Protein AF-A0ABD1FCX1-F1 (afdb_monomer)

Organism: Hypothenemus hampei (NCBI:txid57062)

pLDDT: mean 77.35, std 14.86, range [44.22, 90.94]

Sequence (65 aa):
MFSVKAAPTSGDKWTEDNPCLSNNTRLEVCQRCAKITKSPIVYPMCCKNKEEGFSWCMRYLKYPN

Foldseek 3Di:
DDPPPDDPDPCPPPPDDQVLVVDVVLVVLQVVLCVLVVPPVLNSCSRVCPVPSVVVSVVCVVDPD

Radius of gyration: 16.79 Å; Cα contacts (8 Å, |Δi|>4): 52; chains: 1; bounding box: 19×61×23 Å

Secondary structure (DSSP, 8-state):
---------S-----S--HHHH-HHHHHHHHHHHHHHT-TTHHHHHHTTGGGHHHHHHHHHHS--

Solvent-accessible surface area (backbone atoms only — not comparable to full-atom values): 3978 Å² total; per-residue (Å²): 136,85,84,80,82,80,75,90,69,95,62,84,75,78,75,88,75,53,57,27,80,79,29,65,70,50,32,52,48,22,52,52,37,20,61,75,70,69,35,83,64,45,34,63,27,19,42,68,43,45,93,47,27,41,62,50,32,54,52,44,67,74,56,74,127

Structure (mmCIF, N/CA/C/O backbone):
data_AF-A0ABD1FCX1-F1
#
_entry.id   AF-A0ABD1FCX1-F1
#
loop_
_atom_site.group_PDB
_atom_site.id
_atom_site.type_symbol
_atom_site.label_atom_id
_atom_site.label_alt_id
_atom_site.label_comp_id
_atom_site.label_asym_id
_atom_site.label_entity_id
_atom_site.label_seq_id
_atom_site.pdbx_PDB_ins_code
_atom_site.Cartn_x
_atom_site.Cartn_y
_atom_site.Cartn_z
_atom_site.occupancy
_atom_site.B_iso_or_equiv
_atom_site.auth_seq_id
_atom_site.auth_comp_id
_atom_site.auth_asym_id
_atom_site.auth_atom_id
_atom_site.pdbx_PDB_model_num
ATOM 1 N N . MET A 1 1 ? 5.916 -47.667 -12.764 1.00 50.03 1 MET A N 1
ATOM 2 C CA . MET A 1 1 ? 6.421 -46.305 -13.046 1.00 50.03 1 MET A CA 1
ATOM 3 C C . MET A 1 1 ? 5.556 -45.315 -12.282 1.00 50.03 1 MET A C 1
ATOM 5 O O . MET A 1 1 ? 4.476 -44.968 -12.733 1.00 50.03 1 MET A O 1
ATOM 9 N N . PHE A 1 2 ? 5.969 -44.982 -11.059 1.00 44.22 2 PHE A N 1
ATOM 10 C CA . PHE A 1 2 ? 5.222 -44.119 -10.146 1.00 44.22 2 PHE A CA 1
ATOM 11 C C . PHE A 1 2 ? 5.760 -42.694 -10.274 1.00 44.22 2 PHE A C 1
ATOM 13 O O . PHE A 1 2 ? 6.845 -42.404 -9.779 1.00 44.22 2 PHE A O 1
ATOM 20 N N . SER A 1 3 ? 5.028 -41.802 -10.936 1.00 50.81 3 SER A N 1
ATOM 21 C CA . SER A 1 3 ? 5.329 -40.369 -10.879 1.00 50.81 3 SER A CA 1
ATOM 22 C C . SER A 1 3 ? 4.576 -39.760 -9.704 1.00 50.81 3 SER A C 1
ATOM 24 O O . SER A 1 3 ? 3.475 -39.234 -9.845 1.00 50.81 3 SER A O 1
ATOM 26 N N . VAL A 1 4 ? 5.181 -39.866 -8.521 1.00 58.16 4 VAL A N 1
ATOM 27 C CA . VAL A 1 4 ? 4.793 -39.091 -7.341 1.00 58.16 4 VAL A CA 1
ATOM 28 C C . VAL A 1 4 ? 5.075 -37.622 -7.640 1.00 5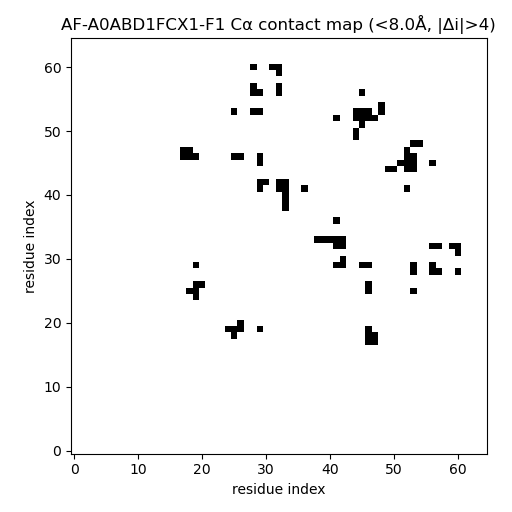8.16 4 VAL A C 1
ATOM 30 O O . VAL A 1 4 ? 6.224 -37.187 -7.635 1.00 58.16 4 VAL A O 1
ATOM 33 N N . LYS A 1 5 ? 4.025 -36.844 -7.904 1.00 58.12 5 LYS A N 1
ATOM 34 C CA . LYS A 1 5 ? 4.102 -35.381 -7.930 1.00 58.12 5 LYS A CA 1
ATOM 35 C C . LYS A 1 5 ? 3.751 -34.859 -6.529 1.00 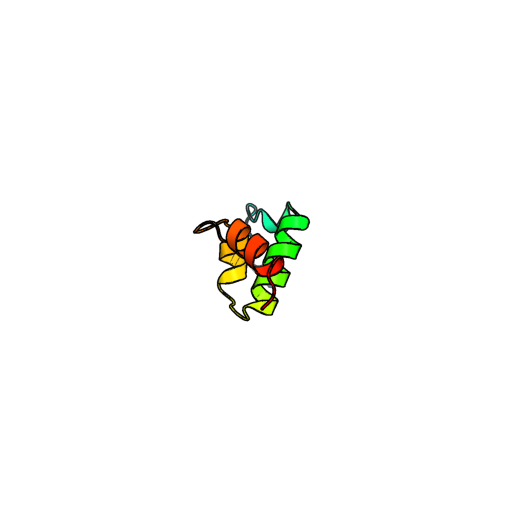58.12 5 LYS A C 1
ATOM 37 O O . LYS A 1 5 ? 2.640 -34.411 -6.275 1.00 58.12 5 LYS A O 1
ATOM 42 N N .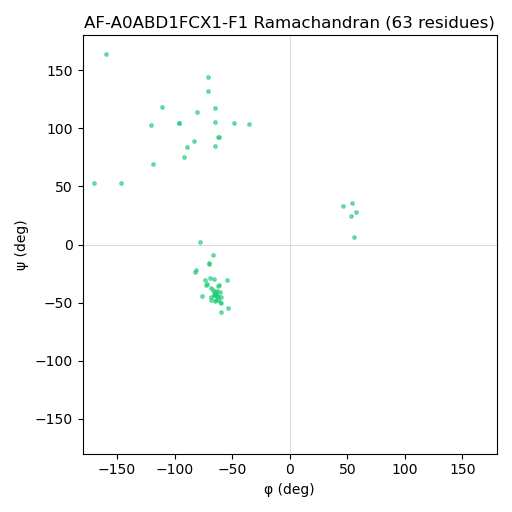 ALA A 1 6 ? 4.695 -34.996 -5.601 1.00 54.94 6 ALA A N 1
ATOM 43 C CA . ALA A 1 6 ? 4.762 -34.171 -4.391 1.00 54.94 6 ALA A CA 1
ATOM 44 C C . ALA A 1 6 ? 5.179 -32.746 -4.826 1.00 54.94 6 ALA A C 1
ATOM 46 O O . ALA A 1 6 ? 5.959 -32.626 -5.765 1.00 54.94 6 ALA A O 1
ATOM 47 N N . ALA A 1 7 ? 4.744 -31.611 -4.280 1.00 58.34 7 ALA A N 1
ATOM 48 C CA . ALA A 1 7 ? 3.864 -31.228 -3.179 1.00 58.34 7 ALA A CA 1
ATOM 49 C C . ALA A 1 7 ? 3.424 -29.759 -3.441 1.00 58.34 7 ALA A C 1
ATOM 51 O O . ALA A 1 7 ? 4.084 -29.072 -4.227 1.00 58.34 7 ALA A O 1
ATOM 52 N N . PRO A 1 8 ? 2.378 -29.223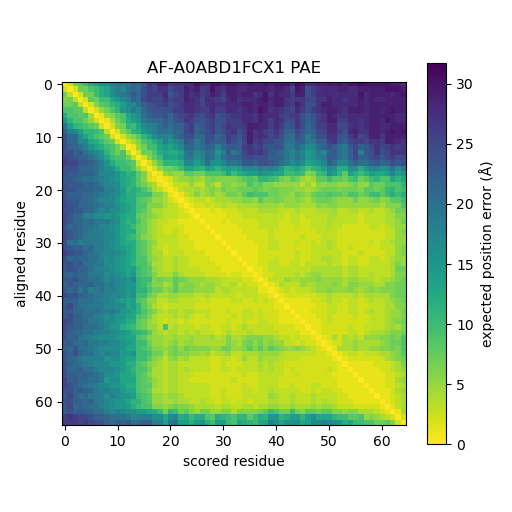 -2.787 1.00 59.38 8 PRO A N 1
ATOM 53 C CA . PRO A 1 8 ? 2.136 -27.785 -2.748 1.00 59.38 8 PRO A CA 1
ATOM 54 C C . PRO A 1 8 ? 2.995 -27.169 -1.634 1.00 59.38 8 PRO A C 1
ATOM 56 O O . PRO A 1 8 ? 2.572 -27.083 -0.485 1.00 59.38 8 PRO A O 1
ATOM 59 N N . THR A 1 9 ? 4.226 -26.763 -1.942 1.00 56.56 9 THR A N 1
ATOM 60 C CA . THR A 1 9 ? 4.965 -25.868 -1.042 1.00 56.56 9 THR A CA 1
ATOM 61 C C . THR A 1 9 ? 4.469 -24.453 -1.275 1.00 56.56 9 THR A C 1
ATOM 63 O O . THR A 1 9 ? 4.648 -23.913 -2.366 1.00 56.56 9 THR A O 1
ATOM 66 N N . SER A 1 10 ? 3.830 -23.892 -0.249 1.00 57.81 10 SER A N 1
ATOM 67 C CA . SER A 1 10 ? 3.491 -22.480 -0.087 1.00 57.81 10 SER A CA 1
ATOM 68 C C . SER A 1 10 ? 4.587 -21.592 -0.664 1.00 57.81 10 SER A C 1
ATOM 70 O O . SER A 1 10 ? 5.679 -21.446 -0.124 1.00 57.81 10 SER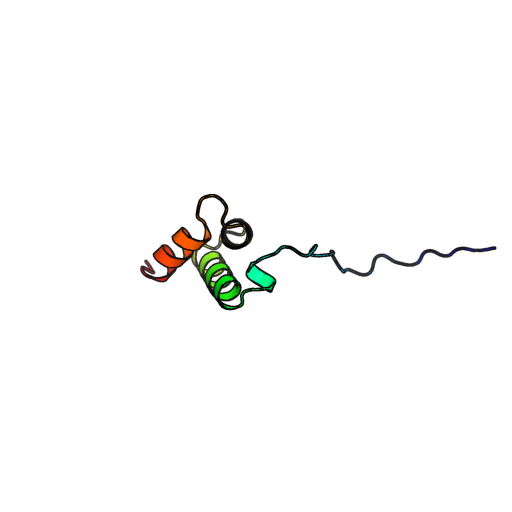 A O 1
ATOM 72 N N . GLY A 1 11 ? 4.281 -21.068 -1.830 1.00 53.94 11 GLY A N 1
ATOM 73 C CA . GLY A 1 11 ? 5.162 -20.323 -2.700 1.00 53.94 11 GLY A CA 1
ATOM 74 C C . GLY A 1 11 ? 4.255 -19.753 -3.762 1.00 53.94 11 GLY A C 1
ATOM 75 O O . GLY A 1 11 ? 4.432 -20.029 -4.946 1.00 53.94 11 GLY A O 1
ATOM 76 N N . ASP A 1 12 ? 3.203 -19.066 -3.306 1.00 56.28 12 ASP A N 1
ATOM 77 C CA . ASP A 1 12 ? 2.356 -18.244 -4.145 1.00 56.28 12 ASP A CA 1
ATOM 78 C C . ASP A 1 12 ? 3.297 -17.376 -4.959 1.00 56.28 12 ASP A C 1
ATOM 80 O O . ASP A 1 12 ? 3.991 -16.486 -4.465 1.00 56.28 12 ASP A O 1
ATOM 84 N N . LYS A 1 13 ? 3.409 -17.781 -6.213 1.00 49.91 13 LYS A N 1
ATOM 85 C CA . LYS A 1 13 ? 4.241 -17.194 -7.230 1.00 49.91 13 LYS A CA 1
ATOM 86 C C . LYS A 1 13 ? 3.733 -15.768 -7.390 1.00 49.91 13 LYS A C 1
ATOM 88 O O . LYS A 1 13 ? 2.773 -15.518 -8.116 1.00 49.91 13 LYS A O 1
ATOM 93 N N . TRP A 1 14 ? 4.339 -14.832 -6.658 1.00 53.72 14 TRP A N 1
ATOM 94 C CA . TRP A 1 14 ? 4.215 -13.405 -6.918 1.00 53.72 14 TRP A CA 1
ATOM 95 C C . TRP A 1 14 ? 4.859 -13.190 -8.278 1.00 53.72 14 TRP A C 1
ATOM 97 O O . TRP A 1 14 ? 6.057 -12.954 -8.382 1.00 53.72 14 TRP A O 1
ATOM 107 N N . THR A 1 15 ? 4.073 -13.411 -9.326 1.00 52.22 15 THR A N 1
ATOM 108 C CA . THR A 1 15 ? 4.496 -13.279 -10.715 1.00 52.22 15 THR A CA 1
ATOM 109 C C . THR A 1 15 ? 4.894 -11.819 -10.942 1.00 52.22 15 THR A C 1
ATOM 111 O O . THR A 1 15 ? 4.046 -10.949 -11.096 1.00 52.22 15 THR A O 1
ATOM 114 N N . GLU A 1 16 ? 6.183 -11.550 -10.752 1.00 58.94 16 GLU A N 1
ATOM 115 C CA . GLU A 1 16 ? 7.121 -10.906 -11.681 1.00 58.94 16 GLU A CA 1
ATOM 116 C C . GLU A 1 16 ? 6.808 -9.510 -12.262 1.00 58.94 16 GLU A C 1
ATOM 118 O O . GLU A 1 16 ? 7.607 -9.008 -13.038 1.00 58.94 16 GLU A O 1
ATOM 123 N N . ASP A 1 17 ? 5.753 -8.811 -11.830 1.00 59.69 17 ASP A N 1
ATOM 124 C CA . ASP A 1 17 ? 5.562 -7.371 -12.115 1.00 59.69 17 ASP A CA 1
ATOM 125 C C . ASP A 1 17 ? 4.863 -6.655 -10.944 1.00 59.69 17 ASP A C 1
ATOM 127 O O . ASP A 1 17 ? 3.810 -6.033 -11.069 1.00 59.69 17 ASP A O 1
ATOM 131 N N . ASN A 1 18 ? 5.403 -6.792 -9.730 1.00 64.19 18 ASN A N 1
ATOM 132 C CA . ASN A 1 18 ? 5.014 -5.894 -8.643 1.00 64.19 18 ASN A CA 1
ATOM 133 C C . ASN A 1 18 ? 6.060 -4.784 -8.571 1.00 64.19 18 ASN A C 1
ATOM 135 O O . ASN A 1 18 ? 7.134 -5.008 -8.012 1.00 64.19 18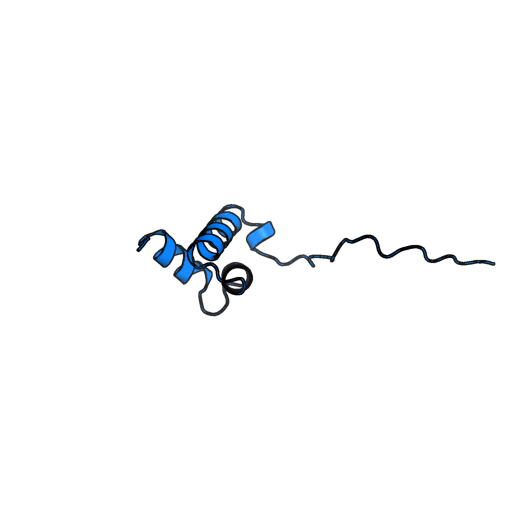 ASN A O 1
ATOM 139 N N . PRO A 1 19 ? 5.769 -3.562 -9.042 1.00 70.69 19 PRO A N 1
ATOM 140 C CA . PRO A 1 19 ? 6.737 -2.469 -8.991 1.00 70.69 19 PRO A CA 1
ATOM 141 C C . PRO A 1 19 ? 7.047 -2.031 -7.550 1.00 70.69 19 PRO A C 1
ATOM 143 O O . PRO A 1 19 ? 7.970 -1.259 -7.334 1.00 70.69 19 PRO A O 1
ATOM 146 N N . CYS A 1 20 ? 6.306 -2.527 -6.553 1.00 78.31 20 CYS A N 1
ATOM 147 C CA . CYS A 1 20 ? 6.693 -2.451 -5.146 1.00 78.31 20 CYS A CA 1
ATOM 148 C C . CYS A 1 20 ? 7.859 -3.375 -4.781 1.00 78.31 20 CYS A C 1
ATOM 150 O O . CYS A 1 20 ? 8.660 -3.003 -3.943 1.00 78.31 20 CYS A O 1
ATOM 152 N N . LEU A 1 21 ? 7.988 -4.560 -5.384 1.00 76.38 21 LEU A N 1
ATOM 153 C CA . LEU A 1 21 ? 9.123 -5.452 -5.113 1.00 76.38 21 LEU A CA 1
ATOM 154 C C . LEU A 1 21 ? 10.410 -4.918 -5.756 1.00 76.38 21 LEU A C 1
ATOM 156 O O . LEU A 1 21 ? 11.479 -5.033 -5.169 1.00 76.38 21 LEU A O 1
ATOM 160 N N . SER A 1 22 ? 10.302 -4.292 -6.932 1.00 80.00 22 SER A N 1
ATOM 161 C CA . SER A 1 22 ? 11.453 -3.711 -7.638 1.00 80.00 22 SER A CA 1
ATOM 162 C C . SER A 1 22 ? 11.847 -2.319 -7.138 1.00 80.00 22 SER A C 1
ATOM 164 O O . SER A 1 22 ? 12.989 -1.909 -7.321 1.00 80.00 22 SER A O 1
ATOM 166 N N . ASN A 1 23 ? 10.925 -1.568 -6.526 1.00 82.81 23 ASN A N 1
ATOM 167 C CA . ASN A 1 23 ? 11.179 -0.207 -6.062 1.00 82.81 23 ASN A CA 1
ATOM 168 C C . ASN A 1 23 ? 10.945 -0.102 -4.553 1.00 82.81 23 ASN A C 1
ATOM 170 O O . ASN A 1 23 ? 9.809 0.003 -4.087 1.00 82.81 23 ASN A O 1
ATOM 174 N N . ASN 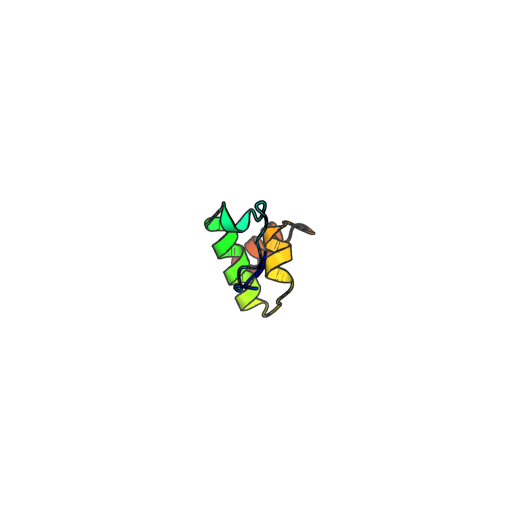A 1 24 ? 12.046 -0.085 -3.802 1.00 85.06 24 ASN A N 1
ATOM 175 C CA . ASN A 1 24 ? 12.031 -0.081 -2.34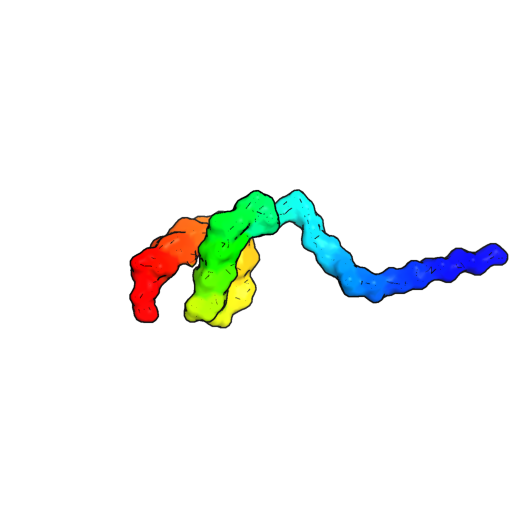0 1.00 85.06 24 ASN A CA 1
ATOM 176 C C . ASN A 1 24 ? 11.334 1.170 -1.766 1.00 85.06 24 ASN A C 1
ATOM 178 O O . ASN A 1 24 ? 10.581 1.084 -0.802 1.00 85.06 24 ASN A O 1
ATOM 182 N N . THR A 1 25 ? 11.474 2.329 -2.420 1.00 87.75 25 THR A N 1
ATOM 183 C CA . THR A 1 25 ? 10.737 3.545 -2.037 1.00 87.75 25 THR A CA 1
ATOM 184 C C . THR A 1 25 ? 9.233 3.361 -2.219 1.00 87.75 25 THR A C 1
ATOM 186 O O . THR A 1 25 ? 8.442 3.764 -1.365 1.00 87.75 25 THR A O 1
ATOM 189 N N . ARG A 1 26 ? 8.817 2.717 -3.317 1.00 87.12 26 ARG A N 1
ATOM 190 C CA . ARG A 1 26 ? 7.403 2.419 -3.569 1.00 87.12 26 ARG A CA 1
ATOM 191 C C . ARG A 1 26 ? 6.852 1.439 -2.539 1.00 87.12 26 ARG A C 1
ATOM 193 O O . ARG A 1 26 ? 5.767 1.679 -2.014 1.00 87.12 26 ARG A O 1
ATOM 200 N N . LEU A 1 27 ? 7.618 0.397 -2.214 1.00 88.56 27 LEU A N 1
ATOM 201 C CA . LEU A 1 27 ? 7.297 -0.558 -1.155 1.00 88.56 27 LEU A CA 1
ATOM 202 C C . LEU A 1 27 ? 7.019 0.160 0.167 1.00 88.56 27 LEU A C 1
ATOM 204 O O . LEU A 1 27 ? 5.944 -0.011 0.739 1.00 88.56 27 LEU A O 1
ATOM 208 N N . GLU A 1 28 ? 7.954 0.996 0.623 1.00 90.38 28 GLU A N 1
ATOM 209 C CA . GLU A 1 28 ? 7.841 1.686 1.908 1.00 90.38 28 GLU A CA 1
ATOM 210 C C . GLU A 1 28 ? 6.629 2.621 1.962 1.00 90.38 28 GLU A C 1
ATOM 212 O O . GLU A 1 28 ? 5.876 2.601 2.939 1.00 90.38 28 GLU A O 1
ATOM 217 N N . VAL A 1 29 ? 6.398 3.408 0.905 1.00 90.94 29 VAL A N 1
ATOM 218 C CA . VAL A 1 29 ? 5.227 4.294 0.801 1.00 90.94 29 VAL A CA 1
ATOM 219 C C . VAL A 1 29 ? 3.937 3.479 0.869 1.00 90.94 29 VAL A C 1
ATOM 221 O O . VAL A 1 29 ? 3.057 3.781 1.677 1.00 90.94 29 VAL A O 1
ATOM 224 N N . CYS A 1 30 ? 3.821 2.420 0.068 1.00 89.62 30 CYS A N 1
ATOM 225 C CA . CYS A 1 30 ? 2.609 1.608 0.019 1.00 89.62 30 CYS A CA 1
ATOM 226 C C . CYS A 1 30 ? 2.365 0.842 1.326 1.00 89.62 30 CYS A C 1
ATOM 228 O O . CYS A 1 30 ? 1.222 0.777 1.783 1.00 89.62 30 CYS A O 1
ATOM 230 N N . GLN A 1 31 ? 3.412 0.316 1.970 1.00 90.00 31 GLN A N 1
ATOM 231 C CA . GLN A 1 31 ? 3.302 -0.343 3.275 1.00 90.00 31 GLN A CA 1
ATOM 232 C C . GLN A 1 31 ? 2.867 0.632 4.372 1.00 90.00 31 GLN A C 1
ATOM 234 O O . GLN A 1 31 ? 1.931 0.336 5.119 1.00 90.00 31 GLN A O 1
ATOM 239 N N . ARG A 1 32 ? 3.502 1.809 4.470 1.00 90.75 32 ARG A N 1
ATOM 240 C CA . ARG A 1 32 ? 3.137 2.825 5.474 1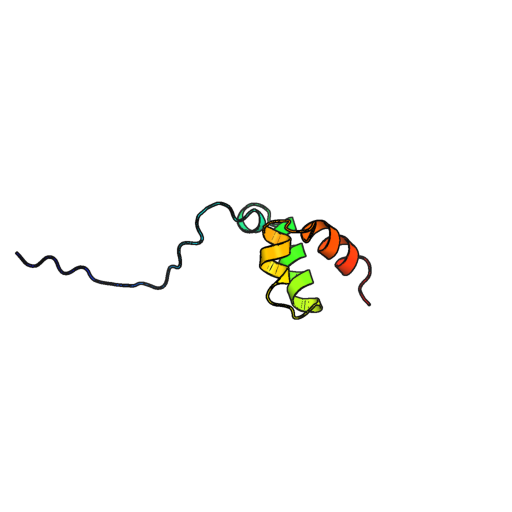.00 90.75 32 ARG A CA 1
ATOM 241 C C . ARG A 1 32 ? 1.715 3.327 5.262 1.00 90.75 32 ARG A C 1
ATOM 243 O O . ARG A 1 32 ? 0.946 3.417 6.215 1.00 90.75 32 ARG A O 1
ATOM 250 N N . CYS A 1 33 ? 1.348 3.596 4.015 1.00 90.31 33 CYS A N 1
ATOM 251 C CA . CYS A 1 33 ? 0.015 4.054 3.658 1.00 90.31 33 CYS A CA 1
ATOM 252 C C . CYS A 1 33 ? -1.062 3.017 4.010 1.00 90.31 33 CYS A C 1
ATOM 254 O O . CYS A 1 33 ? -2.043 3.356 4.672 1.00 90.31 33 CYS A O 1
ATOM 256 N N . ALA A 1 34 ? -0.852 1.742 3.664 1.00 90.06 34 ALA A N 1
ATOM 257 C CA . ALA A 1 34 ? -1.758 0.652 4.036 1.00 90.06 34 ALA A CA 1
ATOM 258 C C . ALA A 1 34 ? -1.861 0.470 5.562 1.00 90.06 34 ALA A C 1
ATOM 260 O O . ALA A 1 34 ? -2.943 0.205 6.085 1.00 90.06 34 ALA A O 1
ATOM 261 N N . LYS A 1 35 ? -0.754 0.672 6.291 1.00 89.25 35 LYS A N 1
ATOM 262 C CA . LYS A 1 35 ? -0.721 0.601 7.758 1.00 89.25 35 LYS A CA 1
ATOM 263 C C . LYS A 1 35 ? -1.559 1.697 8.421 1.00 89.25 35 LYS A C 1
ATOM 265 O O . LYS A 1 35 ? -2.273 1.406 9.375 1.00 89.25 35 LYS A O 1
ATOM 270 N N . ILE A 1 36 ? -1.484 2.936 7.932 1.00 90.00 36 ILE A N 1
ATOM 271 C CA . ILE A 1 36 ? -2.212 4.074 8.526 1.00 90.00 36 ILE A CA 1
ATOM 272 C C . ILE A 1 36 ? -3.694 4.017 8.161 1.00 90.00 36 ILE A C 1
ATOM 274 O O . ILE A 1 36 ? -4.553 4.153 9.025 1.00 90.00 36 ILE A O 1
ATOM 278 N N . THR A 1 37 ? -3.995 3.740 6.893 1.00 88.50 37 THR A N 1
ATOM 279 C CA . THR A 1 37 ? -5.378 3.612 6.404 1.00 88.50 37 THR A CA 1
ATOM 280 C C . THR A 1 37 ? -6.078 2.361 6.927 1.00 88.50 37 THR A C 1
ATOM 282 O O . THR A 1 37 ? -7.299 2.259 6.826 1.00 88.50 37 THR A O 1
ATOM 285 N N . LYS A 1 38 ? -5.312 1.398 7.467 1.00 87.44 38 LYS A N 1
ATOM 286 C CA . LYS A 1 38 ? -5.775 0.080 7.928 1.00 87.44 38 LYS A CA 1
ATOM 287 C C . LYS A 1 38 ? -6.563 -0.685 6.863 1.00 87.44 38 LYS A C 1
ATOM 289 O O . LYS A 1 38 ? -7.378 -1.546 7.185 1.00 87.44 38 LYS A O 1
ATOM 294 N N . SER A 1 39 ? -6.327 -0.365 5.593 1.00 83.12 39 SER A N 1
ATOM 295 C CA . SER A 1 39 ? -7.121 -0.871 4.484 1.00 83.12 39 SER A CA 1
ATOM 296 C C . SER A 1 39 ? -6.290 -1.840 3.638 1.00 83.12 39 SER A C 1
ATOM 298 O O . SER A 1 39 ? -5.277 -1.438 3.056 1.00 83.12 39 SER A O 1
ATOM 300 N N . PRO A 1 40 ? -6.695 -3.120 3.531 1.00 81.75 40 PRO A N 1
ATOM 301 C CA . PRO A 1 40 ? -5.918 -4.141 2.826 1.00 81.75 40 PRO A CA 1
ATOM 302 C C . PRO A 1 40 ? -5.898 -3.928 1.305 1.00 81.75 40 PRO A C 1
ATOM 304 O O . PRO A 1 40 ? -5.040 -4.479 0.620 1.00 81.75 40 PRO A O 1
ATOM 307 N N . ILE A 1 41 ? -6.807 -3.106 0.769 1.00 87.06 41 ILE A N 1
ATOM 308 C CA . ILE A 1 41 ? -6.873 -2.774 -0.662 1.00 87.06 41 ILE A CA 1
ATOM 309 C C . ILE A 1 41 ? -5.883 -1.678 -1.070 1.00 87.06 41 ILE A C 1
ATOM 311 O O . ILE A 1 41 ? -5.512 -1.597 -2.239 1.00 87.06 41 ILE A O 1
ATOM 315 N N . VAL A 1 42 ? -5.417 -0.857 -0.124 1.00 88.75 42 VAL A N 1
ATOM 316 C CA . VAL A 1 42 ? -4.530 0.280 -0.415 1.00 88.75 42 VAL A CA 1
ATOM 317 C C . VAL A 1 42 ? -3.159 -0.200 -0.873 1.00 88.75 42 VAL A C 1
ATOM 319 O O . VAL A 1 42 ? -2.590 0.368 -1.799 1.00 88.75 42 VAL A O 1
ATOM 322 N N . TYR A 1 43 ? -2.649 -1.286 -0.290 1.00 85.81 43 TYR A N 1
ATOM 323 C CA . TYR A 1 43 ? -1.356 -1.854 -0.666 1.00 85.81 43 TYR A CA 1
ATOM 324 C C . TYR A 1 43 ? -1.287 -2.280 -2.149 1.00 85.81 43 TYR A C 1
ATOM 326 O O . TYR A 1 43 ? -0.459 -1.729 -2.880 1.00 85.81 43 TYR A O 1
ATOM 334 N N . PRO A 1 44 ? -2.162 -3.177 -2.658 1.00 87.19 44 PRO A N 1
ATOM 335 C CA . PRO A 1 44 ? -2.140 -3.557 -4.070 1.00 87.19 44 PRO A CA 1
ATOM 336 C C . PRO A 1 44 ? -2.514 -2.398 -5.004 1.00 87.19 44 PRO A C 1
ATOM 338 O O . PRO A 1 44 ? -2.013 -2.347 -6.128 1.00 87.19 44 PRO A O 1
ATOM 341 N N . MET A 1 45 ? -3.350 -1.454 -4.559 1.00 89.19 45 MET A N 1
ATOM 342 C CA . MET A 1 45 ? -3.721 -0.268 -5.337 1.00 89.19 45 MET A CA 1
ATOM 343 C C . MET A 1 45 ? -2.527 0.684 -5.511 1.00 89.19 45 MET A C 1
ATOM 345 O O . MET A 1 45 ? -2.223 1.105 -6.627 1.00 89.19 45 MET A O 1
ATOM 349 N N . CYS A 1 46 ? -1.785 0.938 -4.434 1.00 89.75 46 CYS A N 1
ATOM 350 C CA . CYS A 1 46 ? -0.568 1.742 -4.437 1.00 89.75 46 CYS A CA 1
ATOM 351 C C . CYS A 1 46 ? 0.549 1.081 -5.256 1.00 89.75 46 CYS A C 1
ATOM 353 O O . CYS A 1 46 ? 1.192 1.746 -6.072 1.00 89.75 46 CYS A O 1
ATOM 355 N N . CYS A 1 47 ? 0.725 -0.237 -5.122 1.00 87.12 47 CYS A N 1
ATOM 356 C CA . CYS A 1 47 ? 1.711 -0.968 -5.910 1.00 87.12 47 CYS A CA 1
ATOM 357 C C . CYS A 1 47 ? 1.392 -0.932 -7.401 1.00 87.12 47 CYS A C 1
ATOM 359 O O . CYS A 1 47 ? 2.253 -0.575 -8.194 1.00 87.12 47 CYS A O 1
ATOM 361 N N . LYS A 1 48 ? 0.149 -1.202 -7.802 1.00 86.31 48 LYS A N 1
ATOM 362 C CA . LYS A 1 48 ? -0.245 -1.161 -9.219 1.00 86.31 48 LYS A CA 1
ATOM 363 C C . LYS A 1 48 ? -0.470 0.255 -9.757 1.00 86.31 48 LYS A C 1
ATOM 365 O O . LYS A 1 48 ? -0.868 0.406 -10.905 1.00 86.31 48 LYS A O 1
ATOM 370 N N . ASN A 1 49 ? -0.248 1.283 -8.932 1.00 84.38 49 ASN A N 1
ATOM 371 C CA . ASN A 1 49 ? -0.623 2.671 -9.206 1.00 84.38 49 ASN A CA 1
ATOM 372 C C . ASN A 1 49 ? -2.055 2.823 -9.743 1.00 84.38 49 ASN A C 1
ATOM 374 O O . ASN A 1 49 ? -2.337 3.673 -10.589 1.00 84.38 49 ASN A O 1
ATOM 378 N N . LYS A 1 50 ? -2.953 1.954 -9.280 1.00 85.56 50 LYS A N 1
ATOM 379 C CA . LYS A 1 50 ? -4.346 1.950 -9.701 1.00 85.56 50 LYS A CA 1
ATOM 380 C C . LYS A 1 50 ? -5.007 3.188 -9.102 1.00 85.56 50 LYS A C 1
ATOM 382 O O . LYS A 1 50 ? -4.780 3.466 -7.930 1.00 85.56 50 LYS A O 1
ATOM 387 N N . GLU A 1 51 ? -5.754 3.942 -9.907 1.00 86.12 51 GLU A N 1
ATOM 388 C CA . GLU A 1 51 ? -6.435 5.170 -9.453 1.00 86.12 51 GLU A CA 1
ATOM 389 C C . GLU A 1 51 ? -5.476 6.179 -8.792 1.00 86.12 51 GLU A C 1
ATOM 391 O O . GLU A 1 51 ? -5.809 6.826 -7.806 1.00 86.12 51 GLU A O 1
ATOM 396 N N . GLU A 1 52 ? -4.238 6.264 -9.297 1.00 87.12 52 GLU A N 1
ATOM 397 C CA . GLU A 1 52 ? -3.181 7.104 -8.717 1.00 87.12 52 GLU A CA 1
ATOM 398 C C . GLU A 1 52 ? -2.879 6.785 -7.240 1.00 87.12 52 GLU A C 1
ATOM 400 O O . GLU A 1 52 ? -2.404 7.640 -6.487 1.00 87.12 52 GLU A O 1
ATOM 405 N N . GLY A 1 53 ? -3.105 5.535 -6.818 1.00 87.38 53 GLY A N 1
ATOM 406 C CA . GLY A 1 53 ? -2.956 5.099 -5.430 1.00 87.38 53 GLY A CA 1
ATOM 407 C C . GLY A 1 53 ? -1.580 5.395 -4.827 1.00 87.38 53 GLY A C 1
ATOM 408 O O . GLY A 1 53 ? -1.484 5.688 -3.637 1.00 87.38 53 GLY A O 1
ATOM 409 N N . PHE A 1 54 ? -0.510 5.402 -5.634 1.00 88.06 54 PHE A N 1
ATOM 410 C CA . PHE A 1 54 ? 0.817 5.808 -5.161 1.00 88.06 54 PHE A CA 1
ATOM 411 C C . PHE A 1 54 ? 0.887 7.308 -4.836 1.00 88.06 54 PHE A C 1
ATOM 413 O O . PHE A 1 54 ? 1.354 7.686 -3.761 1.00 88.06 54 PHE A O 1
ATOM 420 N N . SER A 1 55 ? 0.390 8.164 -5.733 1.00 90.56 55 SER A N 1
ATOM 421 C CA . SER A 1 55 ? 0.328 9.618 -5.533 1.00 90.56 55 SER A CA 1
ATOM 422 C C . SER A 1 55 ? -0.579 9.982 -4.359 1.00 90.56 55 SER A C 1
ATOM 424 O O . SER A 1 55 ? -0.246 10.864 -3.564 1.00 90.56 55 SER A O 1
ATOM 426 N N . TRP A 1 56 ? -1.704 9.278 -4.219 1.00 90.88 56 TRP A N 1
ATOM 427 C CA . TRP A 1 56 ? -2.598 9.416 -3.076 1.00 90.88 56 TRP A CA 1
ATOM 428 C C . TRP A 1 56 ? -1.885 9.058 -1.772 1.00 90.88 56 TRP A C 1
ATOM 430 O O . TRP A 1 56 ? -1.866 9.873 -0.853 1.00 90.88 56 TRP A O 1
ATOM 440 N N . CYS A 1 57 ? -1.202 7.912 -1.724 1.00 90.56 57 CYS A N 1
ATOM 441 C CA . CYS A 1 57 ? -0.425 7.507 -0.557 1.00 90.56 57 CYS A CA 1
ATOM 442 C C . CYS A 1 57 ? 0.689 8.499 -0.211 1.00 90.56 57 CYS A C 1
ATOM 444 O O . CYS A 1 57 ? 0.869 8.818 0.959 1.00 90.56 57 CYS A O 1
ATOM 446 N N . MET A 1 58 ? 1.401 9.047 -1.197 1.00 89.88 58 MET A N 1
ATOM 447 C CA . MET A 1 58 ? 2.400 10.100 -0.971 1.00 89.88 58 MET A CA 1
ATOM 448 C C . MET A 1 58 ? 1.789 11.353 -0.334 1.00 89.88 58 MET A C 1
ATOM 450 O O . MET A 1 58 ? 2.348 11.896 0.618 1.00 89.88 58 MET A O 1
ATOM 454 N N . ARG A 1 59 ? 0.630 11.808 -0.827 1.00 90.12 59 ARG A N 1
ATOM 455 C CA . ARG A 1 59 ? -0.085 12.963 -0.257 1.00 90.12 59 ARG A CA 1
ATOM 456 C C . ARG A 1 59 ? -0.593 12.662 1.151 1.00 90.12 59 ARG A C 1
ATOM 458 O O . ARG A 1 59 ? -0.415 13.484 2.041 1.00 90.12 59 ARG A O 1
ATOM 465 N N . TYR A 1 60 ? -1.160 11.479 1.352 1.00 87.62 60 TYR A N 1
ATOM 466 C CA . TYR A 1 60 ? -1.702 11.040 2.633 1.00 87.62 60 TYR A CA 1
ATOM 467 C C . TYR A 1 60 ? -0.608 10.883 3.700 1.00 87.62 60 TYR A C 1
ATOM 469 O O . TYR A 1 60 ? -0.772 11.326 4.829 1.00 87.62 60 TYR A O 1
ATOM 477 N N . LEU A 1 61 ? 0.557 10.341 3.332 1.00 88.00 61 LEU A N 1
ATOM 478 C CA . LEU A 1 61 ? 1.722 10.261 4.219 1.00 88.00 61 LEU A CA 1
ATOM 479 C C . LEU A 1 61 ? 2.358 11.624 4.507 1.00 88.00 61 LEU A C 1
ATOM 481 O O . LEU A 1 61 ? 2.960 11.794 5.564 1.00 88.00 61 LEU A O 1
ATOM 485 N N . LYS A 1 62 ? 2.255 12.580 3.576 1.00 87.88 62 LYS A N 1
ATOM 486 C CA . LYS A 1 62 ? 2.745 13.952 3.766 1.00 87.88 62 LYS A CA 1
ATOM 487 C C . LYS A 1 62 ? 1.849 14.760 4.713 1.00 87.88 62 LYS A C 1
ATOM 489 O O . LYS A 1 62 ? 2.359 15.628 5.415 1.00 87.88 62 LYS A O 1
ATOM 494 N N . TYR A 1 63 ? 0.549 14.469 4.739 1.00 82.50 63 TYR A N 1
ATOM 495 C CA . TYR A 1 63 ? -0.433 15.086 5.634 1.00 82.50 63 TYR A CA 1
ATOM 496 C C . TYR A 1 63 ? -1.076 14.024 6.538 1.00 82.50 63 TYR A C 1
ATOM 498 O O . TYR A 1 63 ? -2.252 13.703 6.357 1.00 82.50 63 TYR A O 1
ATOM 506 N N . PRO A 1 64 ? -0.312 13.447 7.484 1.00 66.06 64 PRO A N 1
ATOM 507 C CA . PRO A 1 64 ? -0.872 12.515 8.448 1.00 66.06 64 PRO A CA 1
ATOM 508 C C . PRO A 1 64 ? -1.864 13.277 9.336 1.00 66.06 64 PRO A C 1
ATOM 510 O O . PRO A 1 64 ? -1.485 14.239 10.004 1.00 66.06 64 PRO A O 1
ATOM 513 N N . ASN A 1 65 ? -3.134 12.879 9.273 1.00 57.91 65 ASN A N 1
ATOM 514 C CA . ASN A 1 65 ? -4.223 13.426 10.082 1.00 57.91 65 ASN A CA 1
ATOM 515 C C . ASN A 1 65 ? -4.316 12.729 11.439 1.00 57.91 65 ASN A C 1
ATOM 517 O O . ASN A 1 65 ? -4.165 11.486 11.462 1.00 57.91 65 ASN A O 1
#

Mean predicted aligned error: 10.88 Å